Protein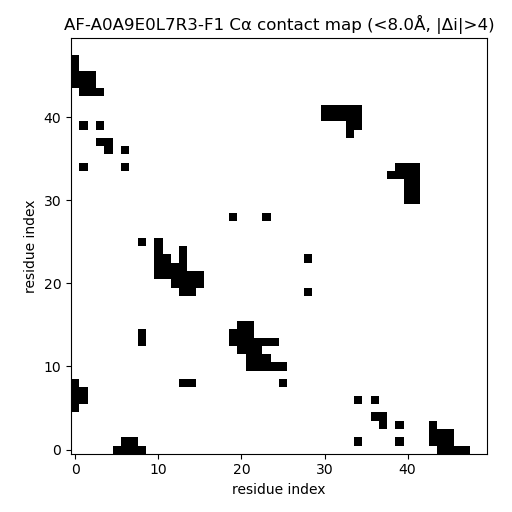 AF-A0A9E0L7R3-F1 (afdb_monomer)

pLDDT: mean 95.39, std 4.32, range [70.5, 97.69]

Solvent-accessible surface area (backbone atoms only — not comparable to full-atom values): 3215 Å² total; per-residue (Å²): 50,31,76,87,80,64,53,68,81,46,35,77,58,33,44,59,94,82,71,34,50,61,61,43,47,78,85,73,51,60,78,85,45,51,42,91,89,77,61,45,47,56,87,48,46,49,92,72,94,127

Radius of gyration: 9.83 Å; Cα contacts (8 Å, |Δi|>4): 65; chains: 1; bounding box: 22×16×22 Å

Foldseek 3Di:
DQQPPPDDQDQQCFDPVVPGHGNHDLVNPDQCDADPPPRHTSVRDDDDDD

Mean predicted aligned error: 2.24 Å

Nearest PDB structures (foldseek):
  3rz6-assembly1_A  TM=9.881E-01  e=8.369E-08  Pyrococcus furiosus DSM 3638
  1t9o-assembly2_B  TM=9.830E-01  e=3.311E-07  Clostridium pasteurianum
  5ai2-assembly1_A  TM=9.505E-01  e=2.559E-07  Pyrococcus furiosus
  1yk4-assembly1_A  TM=9.490E-01  e=2.155E-07  Pyrococcus abyssi
  2pya-assembly1_A  TM=9.502E-01  e=7.823E-07  Pyrococcus abyssi

Structure (mmCIF, N/CA/C/O backbone):
data_AF-A0A9E0L7R3-F1
#
_entry.id   AF-A0A9E0L7R3-F1
#
loop_
_atom_site.group_PDB
_atom_site.id
_atom_site.type_symbol
_atom_site.label_atom_id
_atom_site.label_alt_id
_atom_site.label_comp_id
_atom_site.label_asym_id
_atom_site.label_entity_id
_atom_site.label_seq_id
_atom_site.pdbx_PDB_ins_code
_atom_site.Cartn_x
_atom_site.Cartn_y
_atom_site.Cartn_z
_atom_site.occupancy
_atom_site.B_iso_or_equiv
_atom_site.auth_seq_id
_atom_site.auth_comp_id
_atom_site.auth_asym_id
_atom_site.auth_atom_id
_atom_site.pdbx_PDB_model_num
ATOM 1 N N . MET A 1 1 ? -4.723 -0.359 -8.554 1.00 95.50 1 MET A N 1
ATOM 2 C CA . MET A 1 1 ? -3.865 -1.345 -9.243 1.00 95.50 1 MET A CA 1
ATOM 3 C C . MET A 1 1 ? -2.507 -0.723 -9.499 1.00 95.50 1 MET A C 1
ATOM 5 O O . MET A 1 1 ? -2.457 0.408 -9.959 1.00 95.50 1 MET A O 1
ATOM 9 N N . CYS A 1 2 ? -1.429 -1.432 -9.183 1.00 97.62 2 CYS A N 1
ATOM 10 C CA . CYS A 1 2 ? -0.069 -1.024 -9.494 1.00 97.62 2 CYS A CA 1
ATOM 11 C C . CYS A 1 2 ? 0.174 -1.158 -10.999 1.00 97.62 2 CYS A C 1
ATOM 13 O O . CYS A 1 2 ? 0.020 -2.245 -11.555 1.00 97.62 2 CYS A O 1
ATOM 15 N N . LEU A 1 3 ? 0.605 -0.077 -11.641 1.00 97.31 3 LEU A N 1
ATOM 16 C CA . LEU A 1 3 ? 0.905 -0.024 -13.073 1.00 97.31 3 LEU A CA 1
ATOM 17 C C . LEU A 1 3 ? 2.162 -0.824 -13.450 1.00 97.31 3 LEU A C 1
ATOM 19 O O . LEU A 1 3 ? 2.364 -1.137 -14.619 1.00 97.31 3 LEU A O 1
ATOM 23 N N . ILE A 1 4 ? 3.008 -1.157 -12.470 1.00 97.69 4 ILE A N 1
ATOM 24 C CA . ILE A 1 4 ? 4.286 -1.847 -12.692 1.00 97.69 4 ILE A CA 1
ATOM 25 C C . ILE A 1 4 ? 4.121 -3.368 -12.713 1.00 97.69 4 ILE A C 1
ATOM 27 O O . ILE A 1 4 ? 4.694 -4.036 -13.569 1.00 97.69 4 ILE A O 1
ATOM 31 N N . CYS A 1 5 ? 3.362 -3.926 -11.766 1.00 97.56 5 CYS A N 1
ATOM 32 C CA . CYS A 1 5 ? 3.236 -5.379 -11.594 1.00 97.56 5 CYS A CA 1
ATOM 33 C C . CYS A 1 5 ? 1.794 -5.902 -11.655 1.00 97.56 5 CYS A C 1
ATOM 35 O O . CYS A 1 5 ? 1.592 -7.113 -11.652 1.00 97.56 5 CYS A O 1
ATOM 37 N N . GLY A 1 6 ? 0.790 -5.021 -11.695 1.00 96.25 6 GLY A N 1
ATOM 38 C CA . GLY A 1 6 ? -0.624 -5.401 -11.726 1.00 96.25 6 GLY A CA 1
ATOM 39 C C . GLY A 1 6 ? -1.234 -5.747 -10.365 1.00 96.25 6 GLY A C 1
ATOM 40 O O . GLY A 1 6 ? -2.410 -6.094 -10.310 1.00 96.25 6 GLY A O 1
ATOM 41 N N . TRP A 1 7 ? -0.489 -5.640 -9.259 1.00 96.19 7 TRP A N 1
ATOM 42 C CA . TRP A 1 7 ? -1.030 -5.904 -7.922 1.00 96.19 7 TRP A CA 1
ATOM 43 C C . TRP A 1 7 ? -2.155 -4.921 -7.555 1.00 96.19 7 TRP A C 1
ATOM 45 O O . TRP A 1 7 ? -2.088 -3.730 -7.869 1.00 96.19 7 TRP A O 1
ATOM 55 N N . ILE A 1 8 ? -3.204 -5.393 -6.881 1.00 96.12 8 ILE A N 1
ATOM 56 C CA . ILE A 1 8 ? -4.392 -4.594 -6.558 1.00 96.12 8 ILE A CA 1
ATOM 57 C C . ILE A 1 8 ? -4.490 -4.414 -5.044 1.00 96.12 8 ILE A C 1
ATOM 59 O O . ILE A 1 8 ? -4.604 -5.387 -4.308 1.00 96.12 8 ILE A O 1
ATOM 63 N N . TYR A 1 9 ? -4.499 -3.154 -4.601 1.00 96.19 9 TYR A N 1
ATOM 64 C CA . TYR A 1 9 ? -4.911 -2.803 -3.246 1.00 96.19 9 TYR A CA 1
ATOM 65 C C . TYR A 1 9 ? -6.436 -2.891 -3.151 1.00 96.19 9 TYR A C 1
ATOM 67 O O . TYR A 1 9 ? -7.138 -2.144 -3.834 1.00 96.19 9 TYR A O 1
ATOM 75 N N . GLU A 1 10 ? -6.943 -3.792 -2.317 1.00 96.19 10 GLU A N 1
ATOM 76 C CA . GLU A 1 10 ? -8.368 -3.893 -2.006 1.00 96.19 10 GLU A CA 1
ATOM 77 C C . GLU A 1 10 ? -8.652 -3.144 -0.700 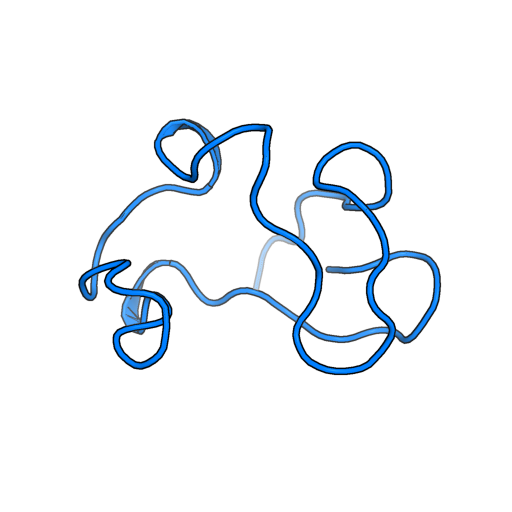1.00 96.19 10 GLU A C 1
ATOM 79 O O . GLU A 1 10 ? -8.308 -3.633 0.375 1.00 96.19 10 GLU A O 1
ATOM 84 N N . GLU A 1 11 ? -9.322 -1.989 -0.764 1.00 95.81 11 GLU A N 1
ATOM 85 C CA . GLU A 1 11 ? -9.613 -1.160 0.423 1.00 95.81 11 GLU A CA 1
ATOM 86 C C . GLU A 1 11 ? -10.348 -1.950 1.513 1.00 95.81 11 GLU A C 1
ATOM 88 O O . GLU A 1 11 ? -10.037 -1.832 2.693 1.00 95.81 11 GLU A O 1
ATOM 93 N N . ALA A 1 12 ? -11.267 -2.839 1.118 1.00 95.94 12 ALA A N 1
ATOM 94 C CA . ALA A 1 12 ? -12.002 -3.705 2.037 1.00 95.94 12 ALA A CA 1
ATOM 95 C C . ALA A 1 12 ? -11.096 -4.648 2.848 1.00 95.94 12 ALA A C 1
ATOM 97 O O . ALA A 1 12 ? -11.453 -5.026 3.962 1.00 95.94 12 ALA A O 1
ATOM 98 N N . LYS A 1 13 ? -9.935 -5.031 2.307 1.00 96.38 13 LYS A N 1
ATOM 99 C CA . LYS A 1 13 ? -8.939 -5.870 2.990 1.00 96.38 13 LYS A CA 1
ATOM 100 C C . LYS A 1 13 ? -7.861 -5.036 3.674 1.00 96.38 13 LYS A C 1
ATOM 102 O O . LYS A 1 13 ? -7.319 -5.476 4.687 1.00 96.38 13 LYS A O 1
ATOM 107 N N . GLY A 1 14 ? -7.579 -3.846 3.149 1.00 96.38 14 GLY A N 1
ATOM 108 C CA . GLY A 1 14 ? -6.425 -3.058 3.552 1.00 96.38 14 GLY A CA 1
ATOM 109 C C . GLY A 1 14 ? -5.123 -3.796 3.251 1.00 96.38 14 GLY A C 1
ATOM 110 O O . GLY A 1 14 ? -5.049 -4.622 2.339 1.00 96.38 14 GLY A O 1
ATOM 111 N N . TYR A 1 15 ? -4.100 -3.526 4.054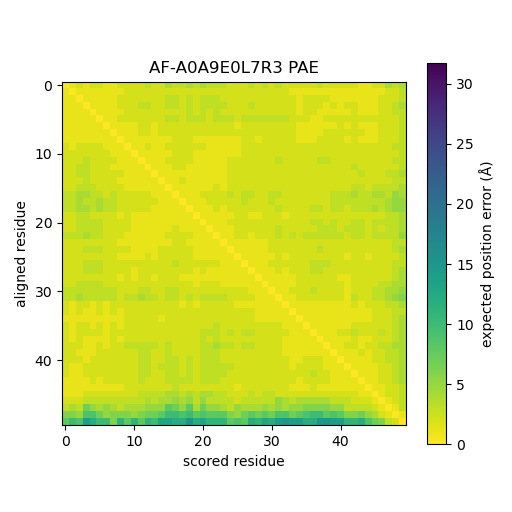 1.00 97.06 15 TYR A N 1
ATOM 112 C CA . TYR A 1 15 ? -2.862 -4.300 4.062 1.00 97.06 15 TYR A CA 1
ATOM 113 C C . TYR A 1 15 ? -2.285 -4.390 5.492 1.00 97.06 15 TYR A C 1
ATOM 115 O O . TYR A 1 15 ? -1.348 -3.663 5.839 1.00 97.06 15 TYR A O 1
ATOM 123 N N . PRO A 1 16 ? -2.862 -5.246 6.366 1.00 96.25 16 PRO A N 1
ATOM 124 C CA . PRO A 1 16 ? -2.524 -5.271 7.792 1.00 96.25 16 PRO A CA 1
ATOM 125 C C . PRO A 1 16 ? -1.062 -5.612 8.095 1.00 96.25 16 PRO A C 1
ATOM 127 O O . PRO A 1 16 ? -0.565 -5.231 9.152 1.00 96.25 16 PRO A O 1
ATOM 130 N N . GLU A 1 17 ? -0.376 -6.296 7.177 1.00 95.19 17 GLU A N 1
ATOM 131 C CA . GLU A 1 17 ? 1.049 -6.630 7.297 1.00 95.19 17 GLU A CA 1
ATOM 132 C C . GLU A 1 17 ? 1.937 -5.377 7.342 1.00 95.19 17 GLU A C 1
ATOM 134 O O . GLU A 1 17 ? 2.897 -5.350 8.110 1.00 95.19 17 GLU A O 1
ATOM 139 N N . ASP A 1 18 ? 1.545 -4.304 6.643 1.00 94.19 18 ASP A N 1
ATOM 140 C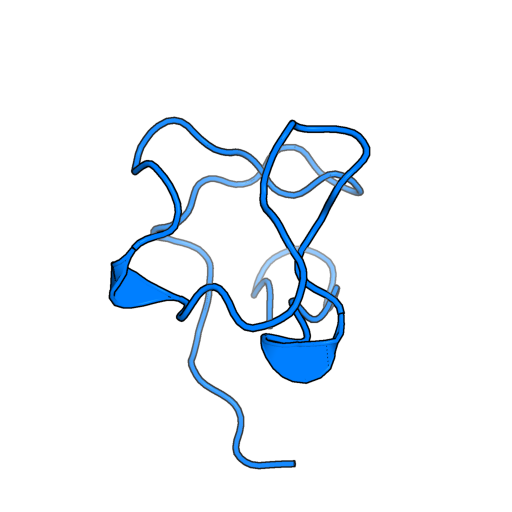 CA . ASP A 1 18 ? 2.202 -2.988 6.723 1.00 94.19 18 ASP A CA 1
ATOM 141 C C . ASP A 1 18 ? 1.459 -2.016 7.654 1.00 94.19 18 ASP A C 1
ATOM 143 O O . ASP A 1 18 ? 1.665 -0.802 7.614 1.00 94.19 18 ASP A O 1
ATOM 147 N N . GLY A 1 19 ? 0.562 -2.534 8.496 1.00 95.38 19 GLY A N 1
ATOM 148 C CA . GLY A 1 19 ? -0.207 -1.730 9.441 1.00 95.38 19 GLY A CA 1
ATOM 149 C C . GLY A 1 19 ? -1.314 -0.892 8.802 1.00 95.38 19 GLY A C 1
ATOM 150 O O . GLY A 1 19 ? -1.749 0.077 9.420 1.00 95.38 19 GLY A O 1
ATOM 151 N N . ILE A 1 20 ? -1.783 -1.251 7.602 1.00 97.00 20 ILE A N 1
ATOM 152 C CA . ILE A 1 20 ? -2.930 -0.622 6.934 1.00 97.00 20 ILE A CA 1
ATOM 153 C C . ILE A 1 20 ? -4.186 -1.458 7.234 1.00 97.00 20 ILE A C 1
ATOM 155 O O . ILE A 1 20 ? -4.321 -2.560 6.697 1.00 97.00 20 ILE A O 1
ATOM 159 N N . PRO A 1 21 ? -5.107 -1.003 8.101 1.00 97.50 21 PRO A N 1
ATOM 160 C CA . PRO A 1 21 ? -6.284 -1.786 8.463 1.00 97.50 21 PRO A CA 1
ATOM 161 C C . PRO A 1 21 ? -7.238 -2.044 7.290 1.00 97.50 21 PRO A C 1
ATOM 163 O O . PRO A 1 21 ? -7.291 -1.303 6.311 1.00 97.50 21 PRO A O 1
ATOM 166 N N . ALA A 1 22 ? -8.059 -3.083 7.432 1.00 97.56 22 ALA A N 1
ATOM 167 C CA . ALA A 1 22 ? -9.191 -3.307 6.543 1.00 97.56 22 ALA A CA 1
ATOM 168 C C . ALA A 1 22 ? -10.154 -2.109 6.564 1.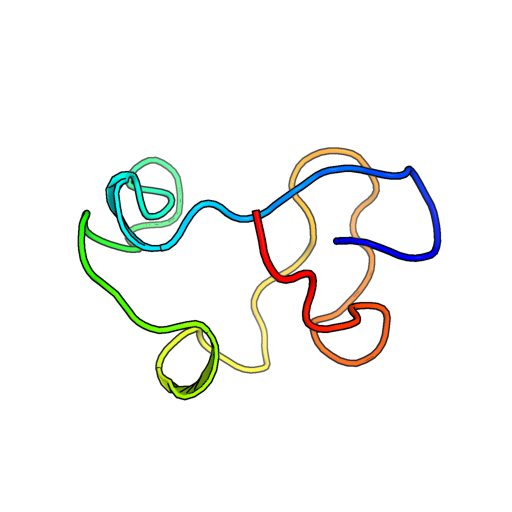00 97.56 22 ALA A C 1
ATOM 170 O O . ALA A 1 22 ? -10.475 -1.576 7.628 1.00 97.56 22 ALA A O 1
ATOM 171 N N . GLY A 1 23 ? -10.627 -1.706 5.387 1.00 96.75 23 GLY A N 1
ATOM 172 C CA . GLY A 1 23 ? -11.476 -0.534 5.191 1.00 96.75 23 GLY A CA 1
ATOM 173 C C . GLY A 1 23 ? -10.714 0.782 5.016 1.00 96.75 23 GLY A C 1
ATOM 174 O O . GLY A 1 23 ? -11.362 1.808 4.832 1.00 96.75 23 GLY A O 1
ATOM 175 N N . THR A 1 24 ? -9.377 0.788 5.064 1.00 97.00 24 THR A N 1
ATOM 176 C CA . THR A 1 24 ? -8.592 1.997 4.785 1.00 97.00 24 THR A CA 1
ATOM 177 C C . THR A 1 24 ? -8.680 2.353 3.307 1.00 97.00 24 THR A C 1
ATOM 179 O O . THR A 1 24 ? -8.290 1.563 2.440 1.00 97.00 24 THR A O 1
ATOM 182 N N . SER A 1 25 ? -9.164 3.560 3.022 1.00 96.00 25 SER A N 1
ATOM 183 C CA . SER A 1 25 ? -9.250 4.064 1.654 1.00 96.00 25 SER A CA 1
ATOM 184 C C . SER A 1 25 ? -7.861 4.270 1.047 1.00 96.00 25 SER A C 1
ATOM 186 O O . SER A 1 25 ? -6.884 4.531 1.755 1.00 96.00 25 SER A O 1
ATOM 188 N N . TRP A 1 26 ? -7.750 4.197 -0.279 1.00 95.19 26 TRP A N 1
ATOM 189 C CA . TRP A 1 26 ? -6.491 4.450 -0.977 1.00 95.19 26 TRP A CA 1
ATOM 190 C C . TRP A 1 26 ? -5.946 5.842 -0.662 1.00 95.19 26 TRP A C 1
ATOM 192 O O . TRP A 1 26 ? -4.736 6.017 -0.574 1.00 95.19 26 TRP A O 1
ATOM 202 N N . GLU A 1 27 ? -6.805 6.835 -0.443 1.00 95.06 27 GLU A N 1
ATOM 203 C CA . GLU A 1 27 ? -6.400 8.193 -0.068 1.00 95.06 27 GLU A CA 1
ATOM 204 C C . GLU A 1 27 ? -5.681 8.232 1.289 1.00 95.06 27 GLU A C 1
ATOM 206 O O . GLU A 1 27 ? -4.663 8.915 1.412 1.00 95.06 27 GLU A O 1
ATOM 211 N N . GLU A 1 28 ? -6.123 7.429 2.257 1.00 96.75 28 GLU A N 1
ATOM 212 C CA . GLU A 1 28 ? -5.548 7.344 3.607 1.00 96.75 28 GLU A CA 1
ATOM 213 C C . GLU A 1 28 ? -4.247 6.534 3.687 1.00 96.75 28 GLU A C 1
ATOM 215 O O . GLU A 1 28 ? -3.485 6.689 4.644 1.00 96.75 28 GLU A O 1
ATOM 220 N N . VAL A 1 29 ? -3.949 5.698 2.687 1.00 95.94 29 VAL A N 1
ATOM 221 C CA . VAL A 1 29 ? -2.681 4.952 2.629 1.00 95.94 29 VAL A CA 1
ATOM 222 C C . VAL A 1 29 ? -1.493 5.933 2.657 1.00 95.94 29 VAL A C 1
ATOM 224 O O . VAL A 1 29 ? -1.474 6.889 1.873 1.00 95.94 29 VAL A O 1
ATOM 227 N N . PRO A 1 30 ? -0.465 5.734 3.503 1.00 96.00 30 PRO A N 1
ATOM 228 C CA . PRO A 1 30 ? 0.683 6.637 3.565 1.00 96.00 30 PRO A CA 1
ATOM 229 C C . PRO A 1 30 ? 1.370 6.819 2.205 1.00 96.00 30 PRO A C 1
ATOM 231 O O . PRO A 1 30 ? 1.584 5.858 1.474 1.00 96.00 30 PRO A O 1
ATOM 234 N N . ALA A 1 31 ? 1.790 8.043 1.869 1.00 94.81 31 ALA A N 1
ATOM 235 C CA . ALA A 1 31 ? 2.497 8.309 0.608 1.00 94.81 31 ALA A CA 1
ATOM 236 C C . ALA A 1 31 ? 3.855 7.584 0.502 1.00 94.81 31 ALA A C 1
ATOM 238 O O . ALA A 1 31 ? 4.355 7.367 -0.597 1.00 94.81 31 ALA A O 1
ATOM 239 N N . SER A 1 32 ? 4.441 7.212 1.644 1.00 95.31 32 SER A N 1
ATOM 240 C CA . SER A 1 32 ? 5.67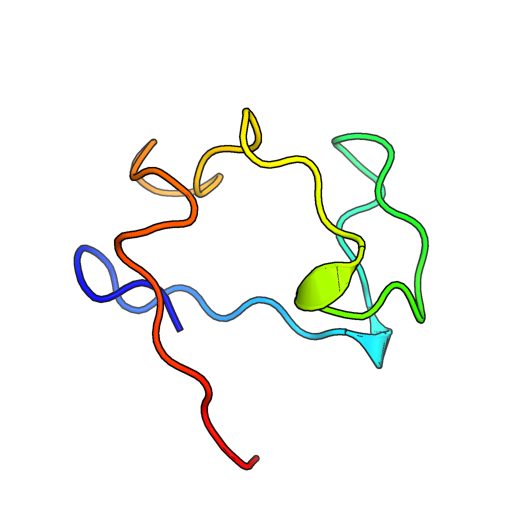2 6.423 1.734 1.00 95.31 32 SER A CA 1
ATOM 241 C C . SER A 1 32 ? 5.455 4.917 1.577 1.00 95.31 32 SER A C 1
ATOM 243 O O . SER A 1 32 ? 6.434 4.175 1.573 1.00 95.31 32 SER A O 1
ATOM 245 N N . TRP A 1 33 ? 4.205 4.454 1.518 1.00 96.88 33 TRP A N 1
ATOM 246 C CA . TRP A 1 33 ? 3.901 3.043 1.323 1.00 96.88 33 TRP A CA 1
ATOM 247 C C . TRP A 1 33 ? 4.286 2.606 -0.095 1.00 96.88 33 TRP A C 1
ATOM 249 O O . TRP A 1 33 ? 4.098 3.351 -1.064 1.00 96.88 33 TRP A O 1
ATOM 259 N N . LEU A 1 34 ? 4.843 1.401 -0.200 1.00 97.38 34 LEU A N 1
ATOM 260 C CA . LEU A 1 34 ? 5.335 0.820 -1.444 1.00 97.38 34 LEU A CA 1
ATOM 261 C C . LEU A 1 34 ? 4.556 -0.455 -1.757 1.00 97.38 34 LEU A C 1
ATOM 263 O O . LEU A 1 34 ? 4.184 -1.195 -0.853 1.00 97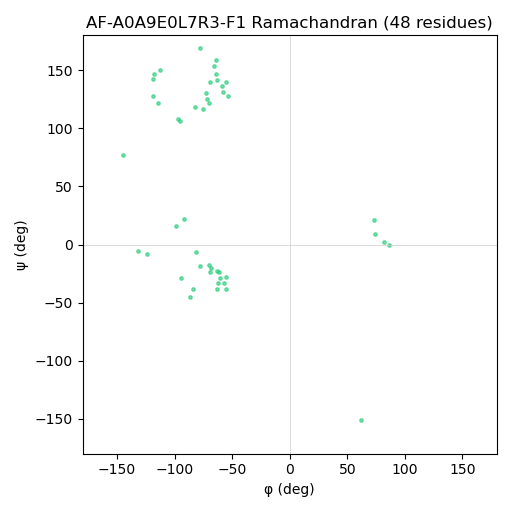.38 34 LEU A O 1
ATOM 267 N N . CYS A 1 35 ? 4.356 -0.736 -3.043 1.00 97.56 35 CYS A N 1
ATOM 268 C CA . CYS A 1 35 ? 3.742 -1.972 -3.501 1.00 97.56 35 CYS A CA 1
ATOM 269 C C . CYS A 1 35 ? 4.490 -3.182 -2.914 1.00 97.56 35 CYS A C 1
ATOM 271 O O . CYS A 1 35 ? 5.704 -3.278 -3.113 1.00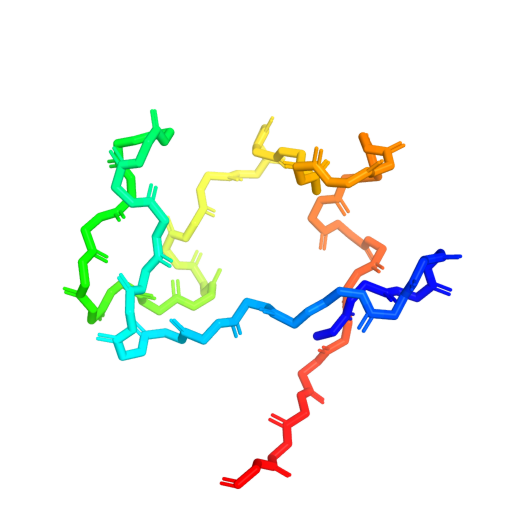 97.56 35 CYS A O 1
ATOM 273 N N . PRO A 1 36 ? 3.797 -4.135 -2.272 1.00 96.69 36 PRO A N 1
ATOM 274 C CA . PRO A 1 36 ? 4.451 -5.247 -1.589 1.00 96.69 36 PRO A CA 1
ATOM 275 C C . PRO A 1 36 ? 5.106 -6.233 -2.564 1.00 96.69 36 PRO A C 1
ATOM 277 O O . PRO A 1 36 ? 6.058 -6.914 -2.205 1.00 96.69 36 PRO A O 1
ATOM 280 N N . GLU A 1 37 ? 4.633 -6.275 -3.813 1.00 96.69 37 GLU A N 1
ATOM 281 C CA . GLU A 1 37 ? 5.156 -7.179 -4.843 1.00 96.69 37 GLU A CA 1
ATOM 282 C C . GLU A 1 37 ? 6.399 -6.629 -5.553 1.00 96.69 37 GLU A C 1
ATOM 284 O O . GLU A 1 37 ? 7.309 -7.383 -5.892 1.00 96.69 37 GLU A O 1
ATOM 289 N N . CYS A 1 38 ? 6.452 -5.320 -5.828 1.00 97.56 38 CYS A N 1
ATOM 290 C CA . CYS A 1 38 ? 7.500 -4.746 -6.685 1.00 97.56 38 CYS A CA 1
ATOM 291 C C . CYS A 1 38 ? 8.204 -3.505 -6.123 1.00 97.56 38 CYS A C 1
ATOM 293 O O . CYS A 1 38 ? 9.143 -3.011 -6.744 1.00 97.56 38 CYS A O 1
ATOM 295 N N . GLY A 1 39 ? 7.764 -2.976 -4.981 1.00 96.81 39 GLY A N 1
ATOM 296 C CA . GLY A 1 39 ? 8.337 -1.783 -4.358 1.00 96.81 39 GLY A CA 1
ATOM 297 C C . GLY A 1 39 ? 7.998 -0.457 -5.051 1.00 96.81 39 GLY A C 1
ATOM 298 O O . GLY A 1 39 ? 8.578 0.567 -4.697 1.00 96.81 39 GLY A O 1
ATOM 299 N N . ALA A 1 40 ? 7.086 -0.446 -6.029 1.00 97.69 40 ALA A N 1
ATOM 300 C CA . ALA A 1 40 ? 6.631 0.786 -6.676 1.00 97.69 40 ALA A CA 1
ATOM 301 C C . ALA A 1 40 ? 5.911 1.712 -5.685 1.00 97.69 40 ALA A C 1
ATOM 303 O O . ALA A 1 40 ? 5.230 1.242 -4.773 1.00 97.69 40 ALA A O 1
ATOM 304 N N . GLY A 1 41 ? 6.040 3.025 -5.860 1.00 97.12 41 GLY A N 1
ATOM 305 C CA . GLY A 1 41 ? 5.429 3.988 -4.948 1.00 97.12 41 GLY A CA 1
ATOM 306 C C . GLY A 1 41 ? 3.937 4.171 -5.201 1.00 97.12 41 GLY A C 1
ATOM 307 O O . GLY A 1 41 ? 3.403 3.773 -6.235 1.00 97.12 41 GLY A O 1
ATOM 308 N N . LYS A 1 42 ? 3.259 4.856 -4.276 1.00 95.31 42 LYS A N 1
ATOM 309 C CA . LYS A 1 42 ? 1.825 5.171 -4.379 1.00 95.31 42 LYS A CA 1
ATOM 310 C C . LYS A 1 42 ? 1.452 5.923 -5.670 1.00 95.31 42 LYS A C 1
ATOM 312 O O . LYS A 1 42 ? 0.330 5.783 -6.145 1.00 95.31 42 LYS A O 1
ATOM 317 N N . GLN A 1 43 ? 2.378 6.696 -6.254 1.00 95.56 43 GLN A N 1
ATOM 318 C CA . GLN A 1 43 ? 2.135 7.408 -7.519 1.00 95.56 43 GLN A CA 1
ATOM 319 C C . GLN A 1 43 ? 1.998 6.485 -8.739 1.00 95.56 43 GLN A C 1
ATOM 321 O O . GLN A 1 43 ? 1.434 6.893 -9.749 1.00 95.56 43 GLN A O 1
ATOM 326 N N . ASP A 1 44 ? 2.492 5.250 -8.646 1.00 97.12 44 ASP A N 1
ATOM 327 C CA . ASP A 1 44 ? 2.491 4.269 -9.733 1.00 97.12 44 ASP A CA 1
ATOM 328 C C . ASP A 1 44 ? 1.231 3.386 -9.702 1.00 97.12 44 ASP A C 1
ATOM 330 O O . ASP A 1 44 ? 1.226 2.261 -10.204 1.00 97.12 44 ASP A O 1
ATOM 334 N N . PHE A 1 45 ? 0.163 3.870 -9.067 1.00 97.06 45 PHE A N 1
ATOM 335 C CA . PHE A 1 45 ? -1.112 3.178 -8.944 1.00 97.06 45 PHE A CA 1
ATOM 336 C C . PHE A 1 45 ? -2.236 3.973 -9.592 1.00 97.06 45 PHE A C 1
ATOM 338 O O . PHE A 1 45 ? -2.331 5.190 -9.445 1.00 97.06 45 PHE A O 1
ATOM 345 N N . GLU A 1 46 ? -3.154 3.249 -10.220 1.00 95.62 46 GLU A N 1
ATOM 346 C CA . GLU A 1 46 ? -4.423 3.786 -10.699 1.00 95.62 46 GLU A CA 1
ATOM 347 C C . GLU A 1 46 ? -5.610 3.201 -9.928 1.00 95.62 46 GLU A C 1
ATOM 349 O O . GLU A 1 46 ? -5.568 2.063 -9.439 1.00 95.62 46 GLU A O 1
ATOM 354 N N . MET A 1 47 ? -6.683 3.983 -9.817 1.00 92.44 47 MET A N 1
ATOM 355 C CA . MET A 1 47 ? -7.944 3.505 -9.261 1.00 92.44 47 MET A CA 1
ATOM 356 C C . MET A 1 47 ? -8.611 2.570 -10.269 1.00 92.44 47 MET A C 1
ATOM 358 O O . MET A 1 47 ? -8.782 2.920 -11.433 1.00 92.44 47 MET A O 1
ATOM 362 N N . VAL A 1 48 ? -9.019 1.395 -9.800 1.00 89.94 48 VAL A N 1
ATOM 363 C CA . VAL A 1 48 ? -9.791 0.436 -10.591 1.00 89.94 48 VAL A CA 1
ATOM 364 C C . VAL A 1 48 ? -11.117 0.231 -9.882 1.00 89.94 48 VAL A C 1
ATOM 366 O O . VAL A 1 48 ? -11.136 -0.047 -8.686 1.00 89.94 48 VAL A O 1
ATOM 369 N N . GLN A 1 49 ? -12.215 0.393 -10.615 1.00 81.56 49 GLN A N 1
ATOM 370 C CA . GLN A 1 49 ? -13.542 0.025 -10.134 1.00 81.56 49 GLN A CA 1
ATOM 371 C C . GLN A 1 49 ? -13.724 -1.475 -10.364 1.00 81.56 49 GLN A C 1
ATOM 373 O O . GLN A 1 49 ? -13.638 -1.929 -11.506 1.00 81.56 49 GLN A O 1
ATOM 378 N N . ILE A 1 50 ? -13.914 -2.221 -9.277 1.00 70.50 50 ILE A N 1
ATOM 379 C CA . ILE A 1 50 ? -14.057 -3.683 -9.259 1.00 70.50 50 ILE A CA 1
ATOM 380 C C . ILE A 1 50 ? -15.435 -4.057 -8.726 1.00 70.50 50 ILE A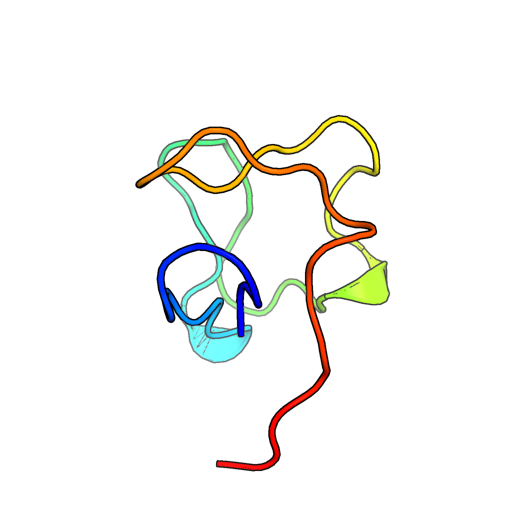 C 1
ATOM 382 O O . ILE A 1 50 ? -15.906 -3.351 -7.804 1.00 70.50 50 ILE A O 1
#

Sequence (50 aa):
MCLICGWIYEEAKGYPEDGIPAGTSWEEVPASWLCPECGAGKQDFEMVQI

Secondary structure (DSSP, 8-state):
-BTTT-----TTT-BGGGTB-TT--TTTS-TT-B-TTT--BGGGB-----